Protein AF-A0A2N1QBV3-F1 (afdb_monomer_lite)

Sequence (101 aa):
METTPDWVSLDFDGNDAPDWVSLDFDGNDAPDWVSLDFDGNDAPDWVSLDFDGNDAPDWVSLDFDGNDAPDWVSLDFDGNDAPDWVSLDFDGNDAPDWVSL

Foldseek 3Di:
DPADALEAEDEADEADEAQEAEDAADEAHDHLEYEYEYAYADYHQYYEYHHAHADDHQEYEYYHHHADDHQEYEYYHNHPDDHVDYYYHHHHPDDHVDYYD

Structure (mmCIF, N/CA/C/O backbone):
data_AF-A0A2N1QBV3-F1
#
_entry.id   AF-A0A2N1QBV3-F1
#
loop_
_atom_site.group_PDB
_atom_site.id
_atom_site.type_symbol
_atom_site.label_atom_id
_atom_site.label_alt_id
_atom_site.label_comp_id
_atom_site.label_asym_id
_atom_site.label_entity_id
_atom_site.label_seq_id
_atom_site.pdbx_PDB_ins_code
_atom_site.Cartn_x
_atom_site.Cartn_y
_atom_site.Cartn_z
_atom_site.occupancy
_atom_site.B_iso_or_equiv
_atom_site.auth_seq_id
_atom_site.auth_comp_id
_atom_site.auth_asym_id
_atom_site.auth_atom_id
_atom_site.pdbx_PDB_model_num
ATOM 1 N N . MET A 1 1 ? -22.481 -14.725 13.205 1.00 44.00 1 MET A N 1
ATOM 2 C CA . MET A 1 1 ? -21.156 -14.315 13.687 1.00 44.00 1 MET A CA 1
ATOM 3 C C . MET A 1 1 ? -20.259 -14.602 12.521 1.00 44.00 1 MET A C 1
ATOM 5 O O . MET A 1 1 ? -19.932 -15.758 12.289 1.00 44.00 1 MET A O 1
ATOM 9 N N . GLU A 1 2 ? -20.121 -13.599 11.670 1.00 48.16 2 GLU A N 1
ATOM 10 C CA . GLU A 1 2 ? -19.135 -13.619 10.605 1.00 48.16 2 GLU A CA 1
ATOM 11 C C . GLU A 1 2 ? -17.870 -13.150 11.308 1.00 48.16 2 GLU A C 1
ATOM 13 O O . GLU A 1 2 ? -17.837 -12.036 11.812 1.00 48.16 2 GLU A O 1
ATOM 18 N N . THR A 1 3 ? -16.962 -14.080 11.573 1.00 57.28 3 THR A N 1
ATOM 19 C CA . THR A 1 3 ? -15.659 -13.752 12.142 1.00 57.28 3 THR A CA 1
ATOM 20 C C . THR A 1 3 ? -14.802 -13.342 10.963 1.00 57.28 3 THR A C 1
ATOM 22 O O . THR A 1 3 ? -14.647 -14.146 10.036 1.00 57.28 3 THR A O 1
ATOM 25 N N . THR A 1 4 ? -14.303 -12.114 10.963 1.00 65.69 4 THR A N 1
ATOM 26 C CA . THR A 1 4 ? -13.244 -11.737 10.037 1.00 65.69 4 THR A CA 1
ATOM 27 C C . THR A 1 4 ? -12.037 -12.648 10.273 1.00 65.69 4 THR A C 1
ATOM 29 O O . THR A 1 4 ? -11.832 -13.136 11.389 1.00 65.69 4 THR A O 1
ATOM 32 N N . PRO A 1 5 ? -11.327 -13.043 9.207 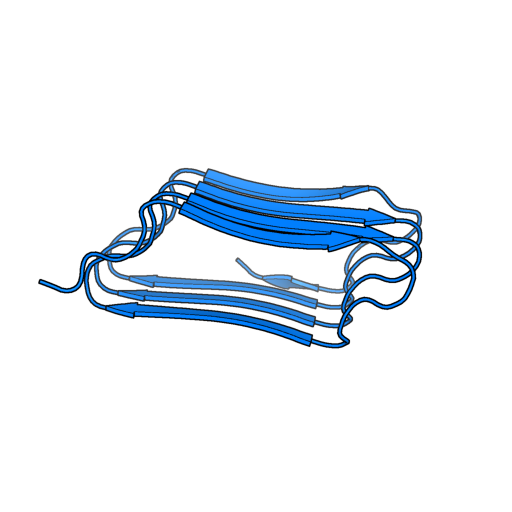1.00 75.94 5 PRO A N 1
ATOM 33 C CA . PRO A 1 5 ? -10.149 -13.879 9.356 1.00 75.94 5 PRO A CA 1
ATOM 34 C C . PRO A 1 5 ? 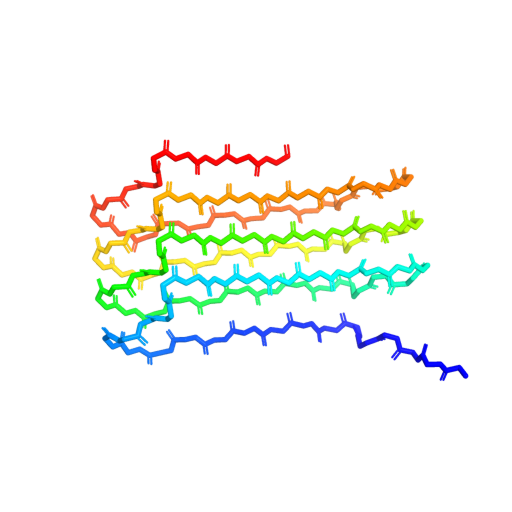-9.064 -13.101 10.100 1.00 75.94 5 PRO A C 1
ATOM 36 O O . PRO A 1 5 ? -8.759 -11.978 9.722 1.00 75.94 5 PRO A O 1
ATOM 39 N N . ASP A 1 6 ? -8.440 -13.736 11.092 1.00 85.44 6 ASP A N 1
ATOM 40 C CA . ASP A 1 6 ? -7.336 -13.150 11.867 1.00 85.44 6 ASP A CA 1
ATOM 41 C C . ASP A 1 6 ? -6.133 -12.741 10.976 1.00 85.44 6 ASP A C 1
ATOM 43 O O . ASP A 1 6 ? -5.330 -11.898 11.358 1.00 85.44 6 ASP A O 1
ATOM 47 N N . TRP A 1 7 ? -5.989 -13.343 9.787 1.00 90.31 7 TRP A N 1
ATOM 48 C CA . TRP A 1 7 ? -4.881 -13.096 8.855 1.00 90.31 7 TRP A CA 1
ATOM 49 C C . TRP A 1 7 ? -5.384 -12.941 7.422 1.00 90.31 7 TRP A C 1
ATOM 51 O O . TRP A 1 7 ? -6.105 -13.809 6.915 1.00 90.31 7 TRP A O 1
ATOM 61 N N . VAL A 1 8 ? -4.919 -11.894 6.743 1.00 92.12 8 VAL A N 1
ATOM 62 C CA . VAL A 1 8 ? -5.061 -11.709 5.297 1.00 92.12 8 VAL A CA 1
ATOM 63 C C . VAL A 1 8 ? -3.681 -11.569 4.668 1.00 92.12 8 VAL A C 1
ATOM 65 O O . VAL A 1 8 ? -2.881 -10.738 5.083 1.00 92.12 8 VAL A O 1
ATOM 68 N N . SER A 1 9 ? -3.408 -12.383 3.650 1.00 93.06 9 SER A N 1
ATOM 69 C CA . SER A 1 9 ? -2.173 -12.311 2.869 1.00 93.06 9 SER A CA 1
ATOM 70 C C . SER A 1 9 ? -2.473 -12.429 1.377 1.00 93.06 9 SER A C 1
ATOM 72 O O . SER A 1 9 ? -3.170 -13.373 0.983 1.00 93.06 9 SER A O 1
ATOM 74 N N . LEU A 1 10 ? -1.929 -11.530 0.556 1.00 90.31 10 LEU A N 1
ATOM 75 C CA . LEU A 1 10 ? -1.799 -11.748 -0.886 1.00 90.31 10 LEU A CA 1
ATOM 76 C C . LEU A 1 10 ? -0.329 -11.799 -1.274 1.00 90.31 10 LEU A C 1
ATOM 78 O O . LEU A 1 10 ? 0.484 -11.066 -0.727 1.00 90.31 10 LEU A O 1
ATOM 82 N N . ASP A 1 11 ? -0.052 -12.673 -2.228 1.00 90.44 11 ASP A N 1
ATOM 83 C CA . ASP A 1 11 ? 1.273 -12.989 -2.734 1.00 90.44 11 ASP A CA 1
ATOM 84 C C . ASP A 1 11 ? 1.169 -13.027 -4.264 1.00 90.44 11 ASP A C 1
ATOM 86 O O . ASP A 1 11 ? 0.309 -13.729 -4.824 1.00 90.44 11 ASP A O 1
ATOM 90 N N . PHE A 1 12 ? 1.980 -12.199 -4.917 1.00 86.38 12 PHE A N 1
ATOM 91 C CA . PHE A 1 12 ? 2.049 -12.063 -6.362 1.00 86.38 12 PHE A CA 1
ATOM 92 C C . PHE A 1 12 ? 3.453 -12.385 -6.865 1.00 86.38 12 PHE A C 1
ATOM 94 O O . PHE A 1 12 ? 4.285 -11.502 -7.036 1.00 86.38 12 PHE A O 1
ATOM 101 N N . ASP A 1 13 ? 3.650 -13.655 -7.204 1.00 81.50 13 ASP A N 1
ATOM 102 C CA . ASP A 1 13 ? 4.849 -14.140 -7.881 1.00 81.50 13 ASP A CA 1
ATOM 103 C C . ASP A 1 13 ? 4.797 -13.933 -9.409 1.00 81.50 13 ASP A C 1
ATOM 105 O O . ASP A 1 13 ? 3.904 -14.449 -10.101 1.00 81.50 13 ASP A O 1
ATOM 109 N N . GLY A 1 14 ? 5.838 -13.326 -9.986 1.00 72.25 14 GLY A N 1
ATOM 110 C CA . GLY A 1 14 ? 6.141 -13.414 -11.418 1.00 72.25 14 GLY A CA 1
ATOM 111 C C . GLY A 1 14 ? 6.339 -12.077 -12.133 1.00 72.25 14 GLY A C 1
ATOM 112 O O . GLY A 1 14 ? 6.698 -11.071 -11.548 1.00 72.25 14 GLY A O 1
ATOM 113 N N . ASN A 1 15 ? 6.185 -12.073 -13.459 1.00 73.25 15 ASN A N 1
ATOM 114 C CA . ASN A 1 15 ? 6.438 -10.872 -14.271 1.00 73.25 15 ASN A CA 1
ATOM 115 C C . ASN A 1 15 ? 5.189 -10.024 -14.529 1.00 73.25 15 ASN A C 1
ATOM 117 O O . ASN A 1 15 ? 5.305 -9.016 -15.202 1.00 73.25 15 ASN A O 1
ATOM 121 N N . ASP A 1 16 ? 4.012 -10.461 -14.086 1.00 70.62 16 ASP A N 1
ATOM 122 C CA . ASP A 1 16 ? 2.748 -9.791 -14.393 1.00 70.62 16 ASP A CA 1
ATOM 123 C C . ASP A 1 16 ? 1.991 -9.545 -13.079 1.00 70.62 16 ASP A C 1
ATOM 125 O O . ASP A 1 16 ? 1.053 -10.278 -12.744 1.00 70.62 16 ASP A O 1
ATOM 129 N N . ALA A 1 17 ? 2.418 -8.537 -12.313 1.00 77.81 17 ALA A N 1
ATOM 130 C CA . ALA A 1 17 ? 1.604 -8.013 -11.224 1.00 77.81 17 ALA A CA 1
ATOM 131 C C . ALA A 1 17 ? 0.351 -7.322 -11.798 1.00 77.81 17 ALA A C 1
ATOM 133 O O . ALA A 1 17 ? 0.373 -6.800 -12.916 1.00 77.81 17 ALA A O 1
ATOM 134 N N . PRO A 1 18 ? -0.783 -7.331 -11.079 1.00 84.44 18 PRO A N 1
ATOM 135 C CA . PRO A 1 18 ? -1.922 -6.509 -11.464 1.00 84.44 18 PRO A CA 1
ATOM 136 C C . PRO A 1 18 ? -1.547 -5.026 -11.390 1.00 84.44 18 PRO A C 1
ATOM 138 O O . PRO A 1 18 ? -0.915 -4.615 -10.427 1.00 84.44 18 PRO A O 1
ATOM 141 N N . ASP A 1 19 ? -2.029 -4.213 -12.335 1.00 88.31 19 ASP A N 1
ATOM 142 C CA . ASP A 1 19 ? -1.789 -2.761 -12.316 1.00 88.31 19 ASP A CA 1
ATOM 143 C C . ASP A 1 19 ? -2.211 -2.126 -10.973 1.00 88.31 19 ASP A C 1
ATOM 145 O O . ASP A 1 19 ? -1.586 -1.185 -10.492 1.00 88.31 19 ASP A O 1
ATOM 149 N N . TRP A 1 20 ? -3.319 -2.597 -10.385 1.00 90.81 20 TRP A N 1
ATOM 150 C CA . TRP A 1 20 ? -3.936 -2.028 -9.183 1.00 90.81 20 TRP A CA 1
ATOM 151 C C . TRP A 1 20 ? -4.280 -3.123 -8.169 1.00 90.81 20 TRP A C 1
ATOM 153 O O . TRP A 1 20 ? -4.966 -4.093 -8.509 1.00 90.81 20 TRP A O 1
ATOM 163 N N . VAL A 1 21 ? -3.901 -2.913 -6.907 1.00 92.12 21 VAL A N 1
ATOM 164 C CA . VAL A 1 21 ? -4.316 -3.737 -5.764 1.00 92.12 21 VAL A CA 1
ATOM 165 C C . VAL A 1 21 ? -5.020 -2.872 -4.730 1.00 92.12 21 VAL A C 1
ATOM 167 O O . VAL A 1 21 ? -4.516 -1.832 -4.317 1.00 92.12 21 VAL A O 1
ATOM 170 N N . SER A 1 22 ? -6.208 -3.306 -4.314 1.00 93.06 22 SER A N 1
ATOM 171 C CA . SER A 1 22 ? -6.982 -2.638 -3.274 1.00 93.06 22 SER A CA 1
ATOM 172 C C . SER A 1 22 ? -7.601 -3.662 -2.332 1.00 93.06 22 SER A C 1
ATOM 174 O O . SER A 1 22 ? -8.217 -4.629 -2.791 1.00 93.06 22 SER A O 1
ATOM 176 N N . LEU A 1 23 ? -7.422 -3.447 -1.029 1.00 89.94 23 LEU A N 1
ATOM 177 C CA . LEU A 1 23 ? -8.182 -4.121 0.019 1.00 89.94 23 LEU A CA 1
ATOM 178 C C . LEU A 1 23 ? -8.951 -3.083 0.823 1.00 89.94 23 LEU A C 1
ATOM 180 O O . LEU A 1 23 ? -8.435 -2.004 1.097 1.00 89.94 23 LEU A O 1
ATOM 184 N N . ASP A 1 24 ? -10.167 -3.457 1.183 1.00 89.75 24 ASP A N 1
ATOM 185 C CA . ASP A 1 24 ? -11.122 -2.630 1.904 1.00 89.75 24 ASP A CA 1
ATOM 186 C C . ASP A 1 24 ? -11.721 -3.494 3.018 1.00 89.75 24 ASP A C 1
ATOM 188 O O . ASP A 1 24 ? -12.253 -4.587 2.761 1.00 89.75 24 ASP A O 1
ATOM 192 N N . PHE A 1 25 ? -11.546 -3.036 4.255 1.00 85.31 25 PHE A N 1
ATOM 193 C CA . PHE A 1 25 ? -12.001 -3.697 5.466 1.00 85.31 25 PHE A CA 1
ATOM 194 C C . PHE A 1 25 ? -12.978 -2.810 6.227 1.00 85.31 25 PHE A C 1
ATOM 196 O O . PHE A 1 25 ? -12.618 -2.139 7.188 1.00 85.31 25 PHE A O 1
ATOM 203 N N . ASP A 1 26 ? -14.242 -2.911 5.832 1.00 80.38 26 ASP A N 1
ATOM 204 C CA . ASP A 1 26 ? -15.370 -2.310 6.533 1.00 80.38 26 ASP A CA 1
ATOM 205 C C . ASP A 1 26 ? -15.815 -3.133 7.757 1.00 80.38 26 ASP A C 1
ATOM 207 O O . ASP A 1 26 ? -16.180 -4.313 7.643 1.00 80.38 26 ASP A O 1
ATOM 211 N N . GLY A 1 27 ? -15.957 -2.493 8.921 1.00 73.88 27 GLY A N 1
ATOM 212 C CA . GLY A 1 27 ? -16.740 -3.037 10.035 1.00 73.88 27 GLY A CA 1
ATOM 213 C C . GLY A 1 27 ? -16.136 -2.854 11.423 1.00 73.88 27 GLY A C 1
ATOM 214 O O . GLY A 1 27 ? -15.354 -1.957 11.686 1.00 73.88 27 GLY A O 1
ATOM 215 N N . ASN A 1 28 ? -16.575 -3.672 12.382 1.00 72.44 28 ASN A N 1
ATOM 216 C CA . ASN A 1 28 ? -16.069 -3.578 13.759 1.00 72.44 28 ASN A CA 1
ATOM 217 C C . ASN A 1 28 ? -14.848 -4.461 14.024 1.00 72.44 28 ASN A C 1
ATOM 219 O O . ASN A 1 28 ? -14.264 -4.301 15.081 1.00 72.44 28 ASN A O 1
ATOM 223 N N . ASP A 1 29 ? -14.514 -5.385 13.123 1.00 74.44 29 ASP A N 1
ATOM 224 C CA . ASP A 1 29 ? -13.478 -6.389 13.355 1.00 74.44 29 ASP A CA 1
ATOM 225 C C . ASP A 1 29 ? -12.548 -6.431 12.125 1.00 74.44 29 ASP A C 1
ATOM 227 O O . ASP A 1 29 ? -12.845 -7.137 11.160 1.00 74.44 29 ASP A O 1
ATOM 231 N N . ALA A 1 30 ? -11.444 -5.680 12.122 1.00 81.06 30 ALA A N 1
ATOM 232 C CA . ALA A 1 30 ? -10.389 -5.848 11.117 1.00 81.06 30 ALA A CA 1
ATOM 233 C C . ALA A 1 30 ? -9.593 -7.152 11.365 1.00 81.06 30 ALA A C 1
ATOM 235 O O . ALA A 1 30 ? -9.629 -7.690 12.473 1.00 81.06 30 ALA A O 1
ATOM 236 N N . PRO A 1 31 ? -8.887 -7.700 10.358 1.00 87.31 31 PRO A N 1
ATOM 237 C CA . PRO A 1 31 ? -7.904 -8.761 10.585 1.00 87.31 31 PRO A CA 1
ATOM 238 C C . PRO A 1 31 ? -6.807 -8.286 11.539 1.00 87.31 31 PRO A C 1
ATOM 240 O O . PRO A 1 31 ? -6.361 -7.152 11.407 1.00 87.31 31 PRO A O 1
ATOM 243 N N . ASP A 1 32 ? -6.286 -9.157 12.405 1.00 89.31 32 ASP A N 1
ATOM 244 C CA . ASP A 1 32 ? -5.122 -8.827 13.244 1.00 89.31 32 ASP A CA 1
ATOM 245 C C . ASP A 1 32 ? -3.878 -8.523 12.374 1.00 89.31 32 ASP A C 1
ATOM 247 O O . ASP A 1 32 ? -3.045 -7.688 12.729 1.00 89.31 32 ASP A O 1
ATOM 251 N N . TRP A 1 33 ? -3.740 -9.210 11.231 1.00 92.00 33 TRP A N 1
ATOM 252 C CA . TRP A 1 33 ? -2.592 -9.089 10.325 1.00 92.00 33 TRP A CA 1
ATOM 253 C C . TRP A 1 33 ? -3.012 -8.958 8.862 1.00 92.00 33 TRP A C 1
ATOM 255 O O . TRP A 1 33 ? -3.766 -9.790 8.345 1.00 92.00 33 TRP A O 1
ATOM 265 N N . VAL A 1 34 ? -2.425 -7.982 8.168 1.00 93.88 34 VAL A N 1
ATOM 266 C CA . VAL A 1 34 ? -2.515 -7.826 6.712 1.00 93.88 34 VAL A CA 1
ATOM 267 C C . VAL A 1 34 ? -1.120 -7.788 6.102 1.00 93.88 34 VAL A C 1
ATOM 269 O O . VAL A 1 34 ? -0.278 -6.995 6.513 1.00 93.88 34 VAL A O 1
ATOM 272 N N . SER A 1 35 ? -0.881 -8.643 5.108 1.00 95.06 35 SER A N 1
ATOM 273 C CA . SER A 1 35 ? 0.376 -8.706 4.361 1.00 95.06 35 SER A CA 1
ATOM 274 C C . SER A 1 35 ? 0.113 -8.682 2.860 1.00 95.06 35 SER A C 1
ATOM 276 O O . SER A 1 35 ? -0.690 -9.479 2.370 1.00 95.06 35 SER A O 1
ATOM 278 N N . LEU A 1 36 ? 0.799 -7.818 2.120 1.00 92.88 36 LEU A N 1
ATOM 279 C CA . LEU A 1 36 ? 0.939 -7.958 0.672 1.00 92.88 36 LEU A CA 1
ATOM 280 C C . LEU A 1 36 ? 2.408 -8.177 0.337 1.00 92.88 36 LEU A C 1
ATOM 282 O O . LEU A 1 36 ? 3.255 -7.472 0.875 1.00 92.88 36 LEU A O 1
ATOM 286 N N . ASP A 1 37 ? 2.661 -9.144 -0.530 1.00 91.81 37 ASP A N 1
ATOM 287 C CA . ASP A 1 37 ? 3.986 -9.519 -1.005 1.00 91.81 37 ASP A CA 1
ATOM 288 C C . ASP A 1 37 ? 3.969 -9.548 -2.539 1.00 91.81 37 ASP A C 1
ATOM 290 O O . ASP A 1 37 ? 3.077 -10.154 -3.151 1.00 91.81 37 ASP A O 1
ATOM 294 N N . PHE A 1 38 ? 4.893 -8.820 -3.155 1.00 88.69 38 PHE A N 1
ATOM 295 C CA . PHE A 1 38 ? 5.042 -8.726 -4.599 1.00 88.69 38 PHE A CA 1
ATOM 296 C C . PHE A 1 38 ? 6.477 -9.055 -4.978 1.00 88.69 38 PHE A C 1
ATOM 298 O O . PHE A 1 38 ? 7.355 -8.203 -4.874 1.00 88.69 38 PHE A O 1
ATOM 305 N N . ASP A 1 39 ? 6.663 -10.268 -5.492 1.00 84.81 39 ASP A N 1
ATOM 306 C CA . ASP A 1 39 ? 7.942 -10.809 -5.935 1.00 84.81 39 ASP A CA 1
ATOM 307 C C . ASP A 1 39 ? 7.978 -10.859 -7.471 1.00 84.81 39 ASP A C 1
ATOM 309 O O . ASP A 1 39 ? 7.309 -11.680 -8.118 1.00 84.81 39 ASP A O 1
ATOM 313 N N . GLY A 1 40 ? 8.771 -10.000 -8.118 1.00 77.44 40 GLY A N 1
ATOM 314 C CA . GLY A 1 40 ? 8.679 -9.902 -9.574 1.00 77.44 40 GLY A CA 1
ATOM 315 C C . GLY A 1 40 ? 9.576 -8.897 -10.275 1.00 77.44 40 GLY A C 1
ATOM 316 O O . GLY A 1 40 ? 10.374 -8.191 -9.679 1.00 77.44 40 GLY A O 1
ATOM 317 N N . ASN A 1 41 ? 9.480 -8.837 -11.605 1.00 76.44 41 ASN A N 1
ATOM 318 C CA . ASN A 1 41 ? 10.117 -7.731 -12.333 1.00 76.44 41 ASN A CA 1
ATOM 319 C C . ASN A 1 41 ? 9.283 -6.447 -12.264 1.00 76.44 41 ASN A C 1
ATOM 321 O O . ASN A 1 41 ? 9.887 -5.379 -12.238 1.00 76.44 41 ASN A O 1
ATOM 325 N N . ASP A 1 42 ? 7.957 -6.576 -12.194 1.00 75.38 42 ASP A N 1
ATOM 326 C CA . ASP A 1 42 ? 7.008 -5.468 -12.275 1.00 75.38 42 ASP A CA 1
ATOM 327 C C . ASP A 1 42 ? 6.133 -5.482 -11.007 1.00 75.38 42 ASP A C 1
ATOM 329 O O . ASP A 1 42 ? 5.530 -6.512 -10.691 1.00 75.38 42 ASP A O 1
ATOM 333 N N . ALA A 1 43 ? 6.065 -4.358 -10.290 1.00 83.12 43 ALA A N 1
ATOM 334 C CA . ALA A 1 43 ? 5.135 -4.133 -9.181 1.00 83.12 43 ALA A CA 1
ATOM 335 C C . ALA A 1 43 ? 3.817 -3.498 -9.682 1.00 83.12 43 ALA A C 1
ATOM 337 O O . ALA A 1 43 ? 3.775 -2.979 -10.799 1.00 83.12 43 ALA A O 1
ATOM 338 N N . PRO A 1 44 ? 2.728 -3.513 -8.887 1.00 87.25 44 PRO A N 1
ATOM 339 C CA . PRO A 1 44 ? 1.517 -2.759 -9.211 1.00 87.25 44 PRO A CA 1
ATOM 340 C C . PRO A 1 44 ? 1.809 -1.265 -9.291 1.00 87.25 44 PRO A C 1
ATOM 342 O O . PRO A 1 44 ? 2.473 -0.745 -8.404 1.00 87.25 44 PRO A O 1
ATOM 345 N N . ASP A 1 45 ? 1.216 -0.538 -10.237 1.00 90.00 45 ASP A N 1
ATOM 346 C CA . ASP A 1 45 ? 1.294 0.928 -10.254 1.00 90.00 45 ASP A CA 1
ATOM 347 C C . ASP A 1 45 ? 0.676 1.533 -8.971 1.00 90.00 45 ASP A C 1
ATOM 349 O O . ASP A 1 45 ? 1.138 2.556 -8.465 1.00 90.00 45 ASP A O 1
ATOM 353 N N . TRP A 1 46 ? -0.414 0.937 -8.462 1.00 92.69 46 TRP A N 1
ATOM 354 C CA . TRP A 1 46 ? -1.170 1.448 -7.310 1.00 92.69 46 TRP A CA 1
ATOM 355 C C . TRP A 1 46 ? -1.494 0.351 -6.297 1.00 92.69 46 TRP A C 1
ATOM 357 O O . TRP A 1 46 ? -2.119 -0.658 -6.635 1.00 92.69 46 TRP A O 1
ATOM 367 N N . VAL A 1 47 ? -1.179 0.608 -5.028 1.00 94.00 47 VAL A N 1
ATOM 368 C CA . VAL A 1 47 ? -1.599 -0.209 -3.884 1.00 94.00 47 VAL A CA 1
ATOM 369 C C . VAL A 1 47 ? -2.361 0.649 -2.879 1.00 94.00 47 VAL A C 1
ATOM 371 O O . VAL A 1 47 ? -1.875 1.692 -2.449 1.00 94.00 47 VAL A O 1
ATOM 374 N N . SER A 1 48 ? -3.563 0.212 -2.502 1.00 95.00 48 SER A N 1
ATOM 375 C CA . SER A 1 48 ? -4.413 0.889 -1.518 1.00 95.00 48 SER A CA 1
ATOM 376 C C . SER A 1 48 ? -4.930 -0.096 -0.475 1.00 95.00 48 SER A C 1
ATOM 378 O O . SER A 1 48 ? -5.579 -1.076 -0.838 1.00 95.00 48 SER A O 1
ATOM 380 N N . LEU A 1 49 ? -4.703 0.168 0.807 1.00 92.75 49 LEU A N 1
ATOM 381 C CA . LEU A 1 49 ? -5.415 -0.512 1.889 1.00 92.75 49 LEU A CA 1
ATOM 382 C C . LEU A 1 49 ? -6.277 0.505 2.623 1.00 92.75 49 LEU A C 1
ATOM 384 O O . LEU A 1 49 ? -5.773 1.562 2.995 1.00 92.75 49 LEU A O 1
ATOM 388 N N . ASP A 1 50 ? -7.545 0.170 2.804 1.00 91.31 50 ASP A N 1
ATOM 389 C CA . ASP A 1 50 ? -8.521 0.988 3.512 1.00 91.31 50 ASP A CA 1
ATOM 390 C C . ASP A 1 50 ? -9.113 0.179 4.670 1.00 91.31 50 ASP A C 1
ATOM 392 O O . ASP A 1 50 ? -9.552 -0.964 4.487 1.00 91.31 50 ASP A O 1
ATOM 396 N N . PHE A 1 51 ? -9.050 0.742 5.872 1.00 87.94 51 PHE A N 1
ATOM 397 C CA . PHE A 1 51 ? -9.532 0.130 7.103 1.00 87.94 51 PHE A CA 1
ATOM 398 C C . PHE A 1 51 ? -10.527 1.068 7.778 1.00 87.94 51 PHE A C 1
ATOM 400 O O . PHE A 1 51 ? -10.159 1.891 8.619 1.00 87.94 51 PHE A O 1
ATOM 407 N N . ASP A 1 52 ? -11.795 0.884 7.424 1.00 82.50 52 ASP A N 1
ATOM 408 C CA . ASP A 1 52 ? -12.930 1.659 7.907 1.00 82.50 52 ASP A CA 1
ATOM 409 C C . ASP A 1 52 ? -13.620 0.920 9.065 1.00 82.50 52 ASP A C 1
ATOM 411 O O . ASP A 1 52 ? -14.346 -0.068 8.887 1.00 82.50 52 ASP A O 1
ATOM 415 N N . GLY A 1 53 ? -13.431 1.384 10.303 1.00 76.25 53 GLY A N 1
ATOM 416 C CA . GLY A 1 53 ? -13.930 0.609 11.437 1.00 76.25 53 GLY A CA 1
ATOM 417 C C . GLY A 1 53 ? -13.660 1.136 12.833 1.00 76.25 53 GLY A C 1
ATOM 418 O O . GLY A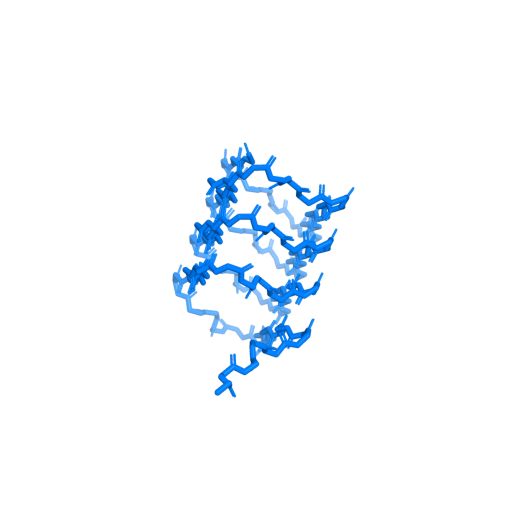 1 53 ? -13.132 2.219 13.043 1.00 76.25 53 GLY A O 1
ATOM 419 N N . ASN A 1 54 ? -14.075 0.372 13.845 1.00 73.94 54 ASN A N 1
ATOM 420 C CA . ASN A 1 54 ? -13.669 0.694 15.218 1.00 73.94 54 ASN A CA 1
ATOM 421 C C . ASN A 1 54 ? -12.219 0.282 15.492 1.00 73.94 54 ASN A C 1
ATOM 423 O O . ASN A 1 54 ? -11.537 1.029 16.193 1.00 73.94 54 ASN A O 1
ATOM 427 N N . ASP A 1 55 ? -11.778 -0.824 14.891 1.00 74.62 55 ASP A N 1
ATOM 428 C CA . ASP A 1 55 ? -10.483 -1.452 15.135 1.00 74.62 55 ASP A CA 1
ATOM 429 C C . ASP A 1 55 ? -9.714 -1.553 13.804 1.00 74.62 55 ASP A C 1
ATOM 431 O O . ASP A 1 55 ? -10.271 -2.011 12.804 1.00 74.62 55 ASP A O 1
ATOM 435 N N . ALA A 1 56 ? -8.448 -1.128 13.794 1.00 83.19 56 ALA A N 1
ATOM 436 C CA . ALA A 1 56 ? -7.503 -1.353 12.697 1.00 83.19 56 ALA A CA 1
ATOM 437 C C . ALA A 1 56 ? -6.698 -2.649 12.937 1.00 83.19 56 ALA A C 1
ATOM 439 O O . ALA A 1 56 ? -6.674 -3.139 14.069 1.00 83.19 56 ALA A O 1
ATOM 440 N N . PRO A 1 57 ? -6.013 -3.208 11.921 1.00 87.81 57 PRO A N 1
ATOM 441 C CA . PRO A 1 57 ? -5.113 -4.339 12.127 1.00 87.81 57 PRO A CA 1
ATOM 442 C C . PRO A 1 57 ? -3.996 -4.000 13.102 1.00 87.81 57 PRO A C 1
ATOM 444 O O . PRO A 1 57 ? -3.432 -2.913 13.019 1.00 87.81 57 PRO A O 1
ATOM 447 N N . ASP A 1 58 ? -3.580 -4.954 13.933 1.00 89.94 58 ASP A N 1
ATOM 448 C CA . ASP A 1 58 ? -2.376 -4.792 14.755 1.00 89.94 58 ASP A CA 1
ATOM 449 C C . ASP A 1 58 ? -1.130 -4.615 13.859 1.00 89.94 58 ASP A C 1
ATOM 451 O O . ASP A 1 58 ? -0.224 -3.838 14.181 1.00 89.94 58 ASP A O 1
ATOM 455 N N . TRP A 1 59 ? -1.081 -5.329 12.724 1.00 92.69 59 TRP A N 1
ATOM 456 C CA . TRP A 1 59 ? 0.069 -5.349 11.817 1.00 92.69 59 TRP A CA 1
ATOM 457 C C . TRP A 1 59 ? -0.330 -5.216 10.350 1.00 92.69 59 TRP A C 1
ATOM 459 O O . TRP A 1 59 ? -1.112 -6.013 9.826 1.00 92.69 59 TRP A O 1
ATOM 469 N N . VAL A 1 60 ? 0.309 -4.274 9.660 1.00 94.12 60 VAL A N 1
ATOM 470 C CA . VAL A 1 60 ? 0.265 -4.141 8.200 1.00 94.12 60 VAL A CA 1
ATOM 471 C C . VAL A 1 60 ? 1.681 -4.249 7.643 1.00 94.12 60 VAL A C 1
ATOM 473 O O . VAL A 1 60 ? 2.578 -3.526 8.075 1.00 94.12 60 VAL A O 1
ATOM 476 N N . SER A 1 61 ? 1.888 -5.148 6.683 1.00 95.69 61 SER A N 1
ATOM 477 C CA . SER A 1 61 ? 3.156 -5.319 5.972 1.00 95.69 61 SER A CA 1
ATOM 478 C C . SER A 1 61 ? 2.924 -5.245 4.472 1.00 95.69 61 SER A C 1
ATOM 480 O O . SER A 1 61 ? 2.102 -5.987 3.941 1.00 95.69 61 SER A O 1
ATOM 482 N N . LEU A 1 62 ? 3.652 -4.369 3.792 1.00 93.75 62 LEU A N 1
ATOM 483 C CA . LEU A 1 62 ? 3.770 -4.384 2.342 1.00 93.75 62 LEU A CA 1
ATOM 484 C C . LEU A 1 62 ? 5.227 -4.648 1.987 1.00 93.75 62 LEU A C 1
ATOM 486 O O . LEU A 1 62 ? 6.098 -3.924 2.469 1.00 93.75 62 LEU A O 1
ATOM 490 N N . ASP A 1 63 ? 5.453 -5.676 1.182 1.00 92.81 63 ASP A N 1
ATOM 491 C CA . ASP A 1 63 ? 6.760 -6.073 0.680 1.00 92.81 63 ASP A CA 1
ATOM 492 C C . ASP A 1 63 ? 6.738 -6.049 -0.851 1.00 92.81 63 ASP A C 1
ATOM 494 O O . ASP A 1 63 ? 5.819 -6.587 -1.479 1.00 92.81 63 ASP A O 1
ATOM 498 N N . PHE A 1 64 ? 7.694 -5.340 -1.439 1.00 89.31 64 PHE A N 1
ATOM 499 C CA . PHE A 1 64 ? 7.840 -5.186 -2.880 1.00 89.31 64 PHE A CA 1
ATOM 500 C C . PHE A 1 64 ? 9.283 -5.501 -3.251 1.00 89.31 64 PHE A C 1
ATOM 502 O O . PHE A 1 64 ? 10.151 -4.624 -3.214 1.00 89.31 64 PHE A O 1
ATOM 509 N N . ASP A 1 65 ? 9.496 -6.751 -3.636 1.00 83.94 65 ASP A N 1
ATOM 510 C CA . ASP A 1 65 ? 10.778 -7.326 -4.005 1.00 83.94 65 ASP A CA 1
ATOM 511 C C . ASP A 1 65 ? 10.842 -7.444 -5.537 1.00 83.94 65 ASP A C 1
ATOM 513 O O . ASP A 1 65 ? 10.188 -8.270 -6.184 1.00 83.94 65 ASP A O 1
ATOM 517 N N . GLY A 1 66 ? 11.633 -6.584 -6.182 1.00 77.25 66 GLY A N 1
ATOM 518 C CA . GLY A 1 66 ? 11.632 -6.550 -7.642 1.00 77.25 66 GLY A CA 1
ATOM 519 C C . GLY A 1 66 ? 12.525 -5.515 -8.297 1.00 77.25 66 GLY A C 1
ATOM 520 O O . GLY A 1 66 ? 13.375 -4.900 -7.665 1.00 77.25 66 GLY A O 1
ATOM 521 N N . ASN A 1 67 ? 12.404 -5.335 -9.615 1.00 74.88 67 ASN A N 1
ATOM 522 C CA . ASN A 1 67 ? 13.139 -4.240 -10.263 1.00 74.88 67 ASN A CA 1
ATOM 523 C C . ASN A 1 67 ? 12.450 -2.895 -10.037 1.00 74.88 67 ASN A C 1
ATOM 525 O O . ASN A 1 67 ? 13.159 -1.915 -9.784 1.00 74.88 67 ASN A O 1
ATOM 529 N N . ASP A 1 68 ? 11.118 -2.893 -10.095 1.00 76.88 68 ASP A N 1
ATOM 530 C CA . ASP A 1 68 ? 10.273 -1.707 -10.022 1.00 76.88 68 ASP A CA 1
ATOM 531 C C . ASP A 1 68 ? 9.428 -1.746 -8.736 1.00 76.88 68 ASP A C 1
ATOM 533 O O . ASP A 1 68 ? 8.976 -2.810 -8.317 1.00 76.88 68 ASP A O 1
ATOM 537 N N . ALA A 1 69 ? 9.221 -0.584 -8.115 1.00 84.06 69 ALA A N 1
ATOM 538 C CA . ALA A 1 69 ? 8.321 -0.398 -6.975 1.00 84.06 69 ALA A CA 1
ATOM 539 C C . ALA A 1 69 ? 6.990 0.225 -7.441 1.00 84.06 69 ALA A C 1
ATOM 541 O O . ALA A 1 69 ? 6.936 0.772 -8.544 1.00 84.06 69 ALA A O 1
ATOM 542 N N . PRO A 1 70 ? 5.925 0.202 -6.619 1.00 88.00 70 PRO A N 1
ATOM 543 C CA . PRO A 1 70 ? 4.672 0.865 -6.965 1.00 88.00 70 PRO A CA 1
ATOM 544 C C . PRO A 1 70 ? 4.835 2.369 -7.119 1.00 88.00 70 PRO A C 1
ATOM 546 O O . PRO A 1 70 ? 5.478 2.989 -6.280 1.00 88.00 70 PRO A O 1
ATOM 549 N N . ASP A 1 71 ? 4.167 2.992 -8.089 1.00 90.69 71 ASP A N 1
ATOM 550 C CA . ASP A 1 71 ? 4.137 4.457 -8.176 1.00 90.69 71 ASP A CA 1
ATOM 551 C C . ASP A 1 71 ? 3.438 5.063 -6.938 1.00 90.69 71 ASP A C 1
ATOM 553 O O . ASP A 1 71 ? 3.874 6.086 -6.398 1.00 90.69 71 ASP A O 1
ATOM 557 N N . TRP A 1 72 ? 2.347 4.436 -6.478 1.00 93.94 72 TRP A N 1
ATOM 558 C CA . TRP A 1 72 ? 1.513 4.933 -5.380 1.00 93.94 72 TRP A CA 1
ATOM 559 C C . TRP A 1 72 ? 1.197 3.845 -4.360 1.00 93.94 72 TRP A C 1
ATOM 561 O O . TRP A 1 72 ? 0.622 2.810 -4.693 1.00 93.94 72 TRP A O 1
ATOM 571 N N . VAL A 1 73 ? 1.468 4.140 -3.090 1.00 94.38 73 VAL A N 1
ATOM 572 C CA . VAL A 1 73 ? 1.002 3.348 -1.949 1.00 94.38 73 VAL A CA 1
ATOM 573 C C . VAL A 1 73 ? 0.168 4.234 -1.033 1.00 94.38 73 VAL A C 1
ATOM 575 O O . VAL A 1 73 ? 0.644 5.273 -0.579 1.00 94.38 73 VAL A O 1
ATOM 578 N N . SER A 1 74 ? -1.069 3.830 -0.754 1.00 95.69 74 SER A N 1
ATOM 579 C CA . SER A 1 74 ? -1.949 4.502 0.200 1.00 95.69 74 SER A CA 1
ATOM 580 C C . SER A 1 74 ? -2.442 3.528 1.252 1.00 95.69 74 SER A C 1
ATOM 582 O O . SER A 1 74 ? -3.023 2.496 0.930 1.00 95.69 74 SER A O 1
ATOM 584 N N . LEU A 1 75 ? -2.236 3.879 2.510 1.00 93.25 75 LEU A N 1
ATOM 585 C CA . LEU A 1 75 ? -2.814 3.202 3.655 1.00 93.25 75 LEU A CA 1
ATOM 586 C C . LEU A 1 75 ? -3.719 4.203 4.362 1.00 93.25 75 LEU A C 1
ATOM 588 O O . LEU A 1 75 ? -3.256 5.284 4.720 1.00 93.25 75 LEU A O 1
ATOM 592 N N . ASP A 1 76 ? -4.996 3.863 4.485 1.00 91.88 76 ASP A N 1
ATOM 593 C CA . ASP A 1 76 ? -5.988 4.662 5.194 1.00 91.88 76 ASP A CA 1
ATOM 594 C C . ASP A 1 76 ? -6.538 3.864 6.378 1.00 91.88 76 ASP A C 1
ATOM 596 O O . ASP A 1 76 ? -6.856 2.679 6.261 1.00 91.88 76 ASP A O 1
ATOM 600 N N . PHE A 1 77 ? -6.579 4.511 7.537 1.00 88.19 77 PHE A N 1
ATOM 601 C CA . PHE A 1 77 ? -6.977 3.913 8.809 1.00 88.19 77 PHE A CA 1
ATOM 602 C C . PHE A 1 77 ? -8.011 4.823 9.461 1.00 88.19 77 PHE A C 1
ATOM 604 O O . PHE A 1 77 ? -7.734 5.546 10.427 1.00 88.19 77 PHE A O 1
ATOM 611 N N . ASP A 1 78 ? -9.214 4.798 8.903 1.00 77.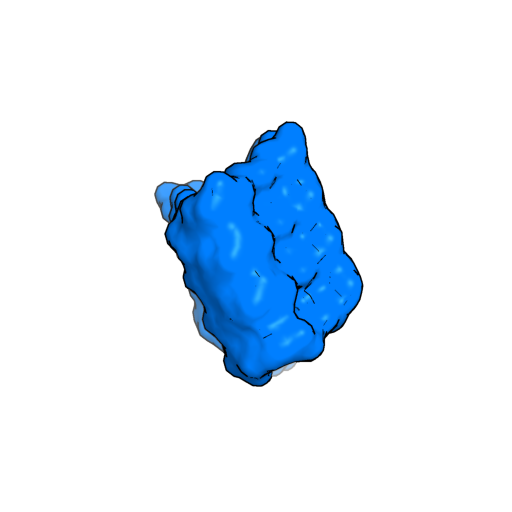56 78 ASP A N 1
ATOM 612 C CA . ASP A 1 78 ? -10.342 5.597 9.345 1.00 77.56 78 ASP A CA 1
ATOM 613 C C . ASP A 1 78 ? -11.085 4.850 10.469 1.00 77.56 78 ASP A C 1
ATOM 615 O O . ASP A 1 78 ? -12.113 4.188 10.315 1.00 77.56 78 ASP A O 1
ATOM 619 N N . GLY A 1 79 ? -10.529 4.968 11.678 1.00 72.38 79 GLY A N 1
ATOM 620 C CA . GLY A 1 79 ? -11.075 4.324 12.867 1.00 72.38 79 GLY A CA 1
ATOM 621 C C . GLY A 1 79 ? -10.707 4.979 14.191 1.00 72.38 79 GLY A C 1
ATOM 622 O O . GLY A 1 79 ? -10.090 6.045 14.250 1.00 72.38 79 GLY A O 1
ATOM 623 N N . ASN A 1 80 ? -11.155 4.374 15.296 1.00 72.06 80 ASN A N 1
ATOM 624 C CA . ASN A 1 80 ? -10.795 4.865 16.633 1.00 72.06 80 ASN A CA 1
ATOM 625 C C . ASN A 1 80 ? -9.377 4.450 17.036 1.00 72.06 80 ASN A C 1
ATOM 627 O O . ASN A 1 80 ? -8.745 5.170 17.815 1.00 72.06 80 ASN A O 1
ATOM 631 N N . ASP A 1 81 ? -8.910 3.325 16.500 1.00 75.06 81 ASP A N 1
ATOM 632 C CA . ASP A 1 81 ? -7.591 2.759 16.731 1.00 75.06 81 ASP A CA 1
ATOM 633 C C . ASP A 1 81 ? -6.805 2.693 15.411 1.00 75.06 81 ASP A C 1
ATOM 635 O O . ASP A 1 81 ? -7.379 2.561 14.333 1.00 75.06 81 ASP A O 1
ATOM 639 N N . ALA A 1 82 ? -5.483 2.831 15.507 1.00 82.19 82 ALA A N 1
ATOM 640 C CA . ALA A 1 82 ? -4.544 2.737 14.390 1.00 82.19 82 ALA A CA 1
ATOM 641 C C . ALA A 1 82 ? -3.667 1.489 14.573 1.00 82.19 82 ALA A C 1
ATOM 643 O O . ALA A 1 82 ? -3.558 1.011 15.707 1.00 82.19 82 ALA A O 1
ATOM 644 N N . PRO A 1 83 ? -2.993 0.998 13.519 1.00 87.94 83 PRO A N 1
ATOM 645 C CA . PRO A 1 83 ? -2.121 -0.156 13.656 1.00 87.94 83 PRO A CA 1
ATOM 646 C C . PRO A 1 83 ? -1.004 0.062 14.667 1.00 87.94 83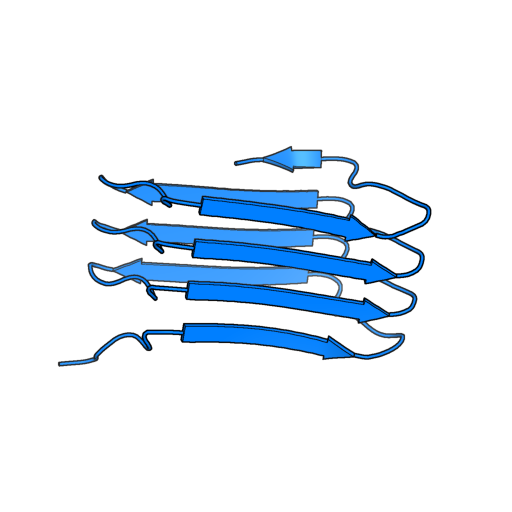 PRO A C 1
ATOM 648 O O . PRO A 1 83 ? -0.392 1.135 14.720 1.00 87.94 83 PRO A O 1
ATOM 651 N N . ASP A 1 84 ? -0.676 -0.991 15.414 1.00 90.38 84 ASP A N 1
ATOM 652 C CA . ASP A 1 84 ? 0.510 -1.001 16.269 1.00 90.38 84 ASP A CA 1
ATOM 653 C C . ASP A 1 84 ? 1.786 -0.933 15.414 1.00 90.38 84 ASP A C 1
ATOM 655 O O . ASP A 1 84 ? 2.773 -0.293 15.803 1.00 90.38 84 ASP A O 1
ATOM 659 N N . TRP A 1 85 ? 1.768 -1.584 14.245 1.00 92.81 85 TRP A N 1
ATOM 660 C CA . TRP A 1 85 ? 2.900 -1.655 13.331 1.00 92.81 85 TRP A CA 1
ATOM 661 C C . TRP A 1 85 ? 2.483 -1.559 11.870 1.00 92.81 85 TRP A C 1
ATOM 663 O O . TRP A 1 85 ? 1.623 -2.296 11.392 1.00 92.81 85 TRP A O 1
ATOM 673 N N . VAL A 1 86 ? 3.201 -0.708 11.140 1.00 93.69 86 VAL A N 1
ATOM 674 C CA . VAL A 1 86 ? 3.170 -0.662 9.681 1.00 93.69 86 VAL A CA 1
ATOM 675 C C . VAL A 1 86 ? 4.595 -0.799 9.158 1.00 93.69 86 VAL A C 1
ATOM 677 O O . VAL A 1 86 ? 5.480 -0.038 9.561 1.00 93.69 86 VAL A O 1
ATOM 680 N N . SER A 1 87 ? 4.815 -1.778 8.284 1.00 94.81 87 SER A N 1
ATOM 681 C CA . SER A 1 87 ? 6.070 -2.004 7.570 1.00 94.81 87 SER A CA 1
ATO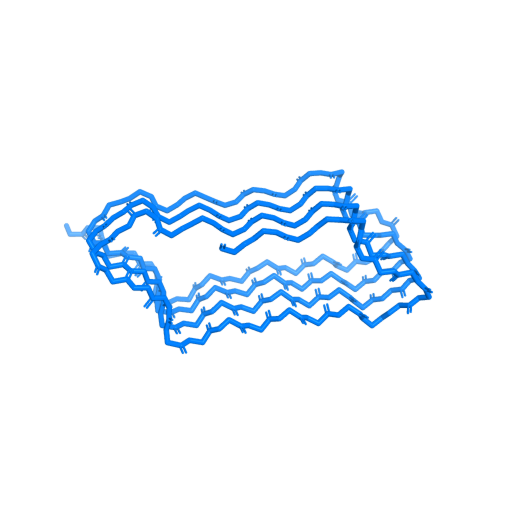M 682 C C . SER A 1 87 ? 5.839 -1.835 6.077 1.00 94.81 87 SER A C 1
ATOM 684 O O . SER A 1 87 ? 4.913 -2.423 5.526 1.00 94.81 87 SER A O 1
ATOM 686 N N . LEU A 1 88 ? 6.687 -1.033 5.444 1.00 92.94 88 LEU A N 1
ATOM 687 C CA . LEU A 1 88 ? 6.740 -0.870 3.999 1.00 92.94 88 LEU A CA 1
ATOM 688 C C . LEU A 1 88 ? 8.175 -1.158 3.578 1.00 92.94 88 LEU A C 1
ATOM 690 O O . LEU A 1 88 ? 9.072 -0.398 3.963 1.00 92.94 88 LEU A O 1
ATOM 694 N N . ASP A 1 89 ? 8.371 -2.246 2.847 1.00 91.81 89 ASP A N 1
ATOM 695 C CA . ASP A 1 89 ? 9.652 -2.606 2.258 1.00 91.81 89 ASP A CA 1
ATOM 696 C C . ASP A 1 89 ? 9.576 -2.480 0.736 1.00 91.81 89 ASP A C 1
ATOM 698 O O . ASP A 1 89 ? 8.584 -2.850 0.114 1.00 91.81 89 ASP A O 1
ATOM 702 N N . PHE A 1 90 ? 10.599 -1.860 0.159 1.00 88.88 90 PHE A N 1
ATOM 703 C CA . PHE A 1 90 ? 10.692 -1.590 -1.273 1.00 88.88 90 PHE A CA 1
ATOM 704 C C . PHE A 1 90 ? 12.115 -1.920 -1.698 1.00 88.88 90 PHE A C 1
ATOM 706 O O . PHE A 1 90 ? 12.988 -1.045 -1.775 1.00 88.88 90 PHE A O 1
ATOM 713 N N . ASP A 1 91 ? 12.343 -3.201 -1.932 1.00 78.69 91 ASP A N 1
ATOM 714 C CA . ASP A 1 91 ? 13.635 -3.763 -2.269 1.00 78.69 91 ASP A CA 1
ATOM 715 C C . ASP A 1 91 ? 13.712 -3.887 -3.799 1.00 78.69 91 ASP A C 1
ATOM 717 O O . ASP A 1 91 ? 13.486 -4.918 -4.431 1.00 78.69 91 ASP A O 1
ATOM 721 N N . GLY A 1 92 ? 14.041 -2.754 -4.424 1.00 71.31 92 GLY A N 1
ATOM 722 C CA . GLY A 1 92 ? 14.193 -2.645 -5.869 1.00 71.31 92 GLY A CA 1
ATOM 723 C C . GLY A 1 92 ? 15.120 -1.527 -6.319 1.00 71.31 92 GLY A C 1
ATOM 724 O O . GLY A 1 92 ? 15.798 -0.873 -5.520 1.00 71.31 92 GLY A O 1
ATOM 725 N N . ASN A 1 93 ? 15.232 -1.336 -7.636 1.00 72.81 93 ASN A N 1
ATOM 726 C CA . ASN A 1 93 ? 16.077 -0.265 -8.176 1.00 72.81 93 ASN A CA 1
ATOM 727 C C . ASN A 1 93 ? 15.397 1.104 -8.086 1.00 72.81 93 ASN A C 1
ATOM 729 O O . ASN A 1 93 ? 16.099 2.119 -8.025 1.00 72.81 93 ASN A O 1
ATOM 733 N N . ASP A 1 94 ? 14.067 1.104 -8.060 1.00 76.44 94 ASP A N 1
ATOM 734 C CA . ASP A 1 94 ? 13.222 2.282 -7.954 1.00 76.44 94 ASP A CA 1
ATOM 735 C C . ASP A 1 94 ? 12.428 2.267 -6.639 1.00 76.44 94 ASP A C 1
ATOM 737 O O . ASP A 1 94 ? 12.245 1.232 -6.004 1.00 76.44 94 ASP A O 1
ATOM 741 N N . ALA A 1 95 ? 12.016 3.452 -6.196 1.00 83.06 95 ALA A N 1
ATOM 742 C CA . ALA A 1 95 ? 11.237 3.665 -4.980 1.00 83.06 95 ALA A CA 1
ATOM 743 C C . ALA A 1 95 ? 9.884 4.274 -5.361 1.00 83.06 95 ALA A C 1
ATOM 745 O O . ALA A 1 95 ? 9.807 4.921 -6.409 1.00 83.06 95 ALA A O 1
ATOM 746 N N . PRO A 1 96 ? 8.851 4.145 -4.513 1.00 89.12 96 PRO A N 1
ATOM 747 C CA . PRO A 1 96 ? 7.554 4.727 -4.810 1.00 89.12 96 PRO A CA 1
ATOM 748 C C . PRO A 1 96 ? 7.622 6.242 -4.985 1.00 89.12 96 PRO A C 1
ATOM 750 O O . PRO A 1 96 ? 8.274 6.950 -4.207 1.00 89.12 96 PRO A O 1
ATOM 753 N N . ASP A 1 97 ? 6.896 6.746 -5.984 1.00 92.06 97 ASP A N 1
ATOM 754 C CA . ASP A 1 97 ? 6.745 8.183 -6.214 1.00 92.06 97 ASP A CA 1
ATOM 755 C C . ASP A 1 97 ? 5.975 8.833 -5.052 1.00 92.06 97 ASP A C 1
ATOM 757 O O . ASP A 1 97 ? 6.289 9.957 -4.638 1.00 92.06 97 ASP A O 1
ATOM 761 N N . TRP A 1 98 ? 4.975 8.124 -4.510 1.00 93.75 98 TRP A N 1
ATOM 762 C CA . TRP A 1 98 ? 4.134 8.589 -3.411 1.00 93.75 98 TRP A CA 1
ATOM 763 C C . TRP A 1 98 ? 3.772 7.483 -2.424 1.00 93.75 98 TRP A C 1
ATOM 765 O O . TRP A 1 98 ? 3.342 6.396 -2.797 1.00 93.75 98 TRP A O 1
ATOM 775 N N . VAL A 1 99 ? 3.861 7.827 -1.138 1.00 93.31 99 VAL A N 1
ATOM 776 C CA . VAL A 1 99 ? 3.393 6.998 -0.025 1.00 93.31 99 VAL A CA 1
ATOM 777 C C . VAL A 1 99 ? 2.533 7.854 0.907 1.00 93.31 99 VAL A C 1
ATOM 779 O O . VAL A 1 99 ? 2.986 8.912 1.360 1.00 93.31 99 VAL A O 1
ATOM 782 N N . SER A 1 100 ? 1.314 7.399 1.199 1.00 93.94 100 SER A N 1
ATOM 783 C CA . SER A 1 100 ? 0.432 7.927 2.248 1.00 93.94 100 SER A CA 1
ATOM 784 C C . SER A 1 100 ? 0.097 6.859 3.288 1.00 93.94 100 SER A C 1
ATOM 786 O O . SER A 1 100 ? -0.039 5.683 2.960 1.00 93.94 100 SER A O 1
ATOM 788 N N . LEU A 1 101 ? 0.007 7.311 4.539 1.00 88.88 101 LEU A N 1
ATOM 789 C CA . LEU A 1 101 ? -0.253 6.565 5.770 1.00 88.88 101 LEU A CA 1
ATOM 790 C C . LEU A 1 101 ? -1.201 7.383 6.648 1.00 88.88 101 LEU A C 1
ATOM 792 O O . LEU A 1 101 ? -1.083 8.637 6.575 1.00 88.88 101 LEU A O 1
#

Secondary structure (DSSP, 8-state):
--PPPSEEEEEEEES---SEEEEEEEES---SEEEEEEEES---SEEEEEEEES---SEEEEEEEESS--SEEEEEEEESS--SEEEEEEESSS--SEEE-

pLDDT: mean 84.7, std 9.82, range [44.0, 95.69]

Radius of gyration: 13.54 Å; chains: 1; bounding box: 37×23×31 Å